Protein AF-A0A0F3IK31-F1 (afdb_monomer)

Organism: NCBI:txid1632867

Radius of gyration: 20.39 Å; Cα contacts (8 Å, |Δi|>4): 31; chains: 1; bounding box: 37×25×69 Å

pLDDT: mean 83.82, std 10.15, range [57.03, 96.56]

Solvent-accessible surface area (backbone atoms only — not comparable to full-atom values): 5374 Å² total; per-residue (Å²): 118,68,64,65,55,53,52,51,51,51,52,53,52,51,52,55,50,49,62,58,43,60,51,65,49,78,89,74,71,94,67,96,62,98,73,85,77,59,69,59,60,63,34,65,90,45,59,70,69,59,30,40,53,52,49,21,72,75,68,73,52,74,85,64,75,59,77,86,60,34,71,67,55,32,40,77,68,68,75,42,80,91,81,133

Foldseek 3Di:
DVVVVVVVVVVVVVVVVVVVVVLQDPPDDDDPDDDDDDSLPSVVVDDPVVSQVVNCVVPVDHPDDPPCCDPVVCVVVVVDDDDD

Sequence (84 aa):
MSDSLQYSQYRTRLKHIFQHLDHVLPGQGPILDFVHHNTLHGYQELPFEEALDTAQSLTGVSGYLPEQKNFASCFNNNALTRRI

InterPro domains:
  IPR018752 Probable inorganic carbon transp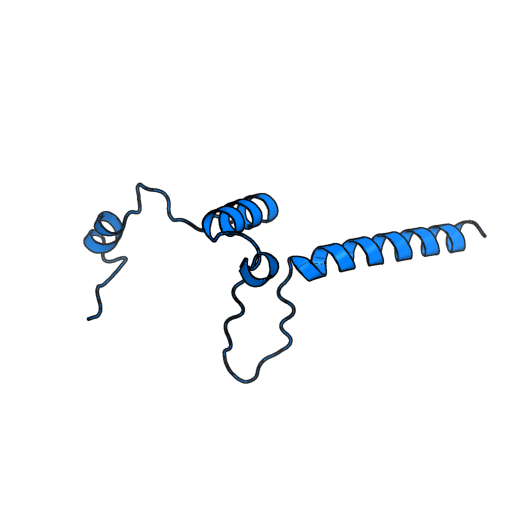orter subunit DabA [P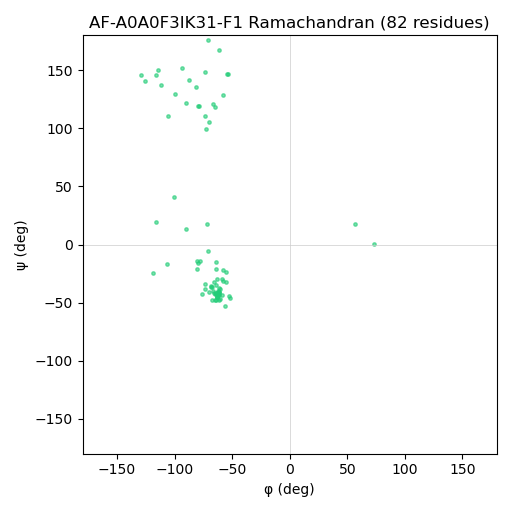F10070] (19-79)

Structure (mmCIF, N/CA/C/O backbone):
data_AF-A0A0F3IK31-F1
#
_entry.id   AF-A0A0F3IK31-F1
#
loop_
_atom_site.group_PDB
_atom_site.id
_atom_site.type_symbol
_atom_site.label_atom_id
_atom_site.label_alt_id
_atom_site.label_comp_id
_atom_site.label_asym_id
_atom_site.label_entity_id
_atom_site.label_seq_id
_atom_site.pdbx_PDB_ins_code
_atom_site.Cartn_x
_atom_site.Cartn_y
_atom_site.Cartn_z
_atom_site.occupancy
_atom_site.B_iso_or_equiv
_atom_site.auth_seq_id
_atom_site.auth_comp_id
_atom_site.auth_asym_id
_atom_site.auth_atom_id
_atom_site.pdbx_PDB_model_num
ATOM 1 N N . MET A 1 1 ? 13.600 -6.392 -40.405 1.00 57.03 1 MET A N 1
ATOM 2 C CA . MET A 1 1 ? 13.722 -5.002 -39.892 1.00 57.03 1 MET A CA 1
ATOM 3 C C . MET A 1 1 ? 12.487 -4.538 -39.116 1.00 57.03 1 MET A C 1
ATOM 5 O O . MET A 1 1 ? 12.653 -3.745 -38.200 1.00 57.03 1 MET A O 1
ATOM 9 N N . SER A 1 2 ? 11.284 -5.040 -39.433 1.00 65.69 2 SER A N 1
ATOM 10 C CA . SER A 1 2 ? 10.044 -4.821 -38.659 1.00 65.69 2 SER A CA 1
ATOM 11 C C . SER A 1 2 ? 10.177 -5.247 -37.189 1.00 65.69 2 SER A C 1
ATOM 13 O O . SER A 1 2 ? 10.002 -4.441 -36.278 1.00 65.69 2 SER A O 1
ATOM 15 N N . ASP A 1 3 ? 10.610 -6.487 -36.960 1.00 69.12 3 ASP A N 1
ATOM 16 C CA . ASP A 1 3 ? 10.540 -7.095 -35.627 1.00 69.12 3 ASP A CA 1
ATOM 17 C C . ASP A 1 3 ? 11.500 -6.440 -34.630 1.00 69.12 3 ASP A C 1
ATOM 19 O O . ASP A 1 3 ? 11.151 -6.22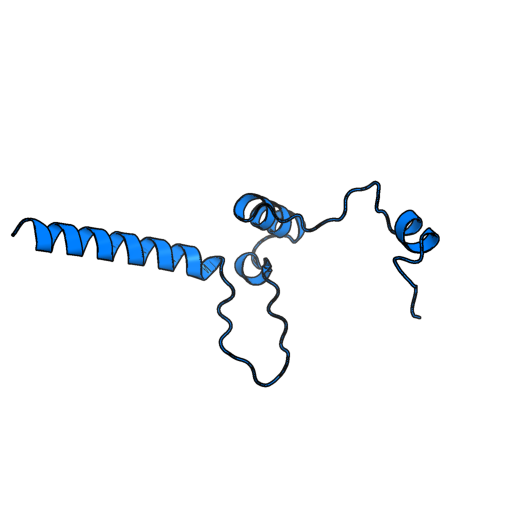2 -33.477 1.00 69.12 3 ASP A O 1
ATOM 23 N N . SER A 1 4 ? 12.690 -6.022 -35.072 1.00 71.94 4 SER A N 1
ATOM 24 C CA . SER A 1 4 ? 13.668 -5.317 -34.230 1.00 71.94 4 SER A CA 1
ATOM 25 C C . SER A 1 4 ? 13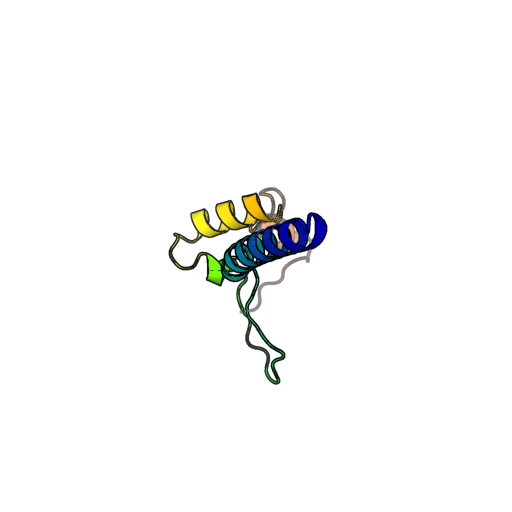.169 -3.956 -33.733 1.00 71.94 4 SER A C 1
ATOM 27 O O . SER A 1 4 ? 13.492 -3.553 -32.615 1.00 71.94 4 SER A O 1
ATOM 29 N N . LEU A 1 5 ? 12.379 -3.248 -34.549 1.00 73.75 5 LEU A N 1
ATOM 30 C CA . LEU A 1 5 ? 11.760 -1.982 -34.153 1.00 73.75 5 LEU A CA 1
ATOM 31 C C . LEU A 1 5 ? 10.611 -2.233 -33.169 1.00 73.75 5 LEU A C 1
ATOM 33 O O . LEU A 1 5 ? 10.458 -1.517 -32.185 1.00 73.75 5 LEU A O 1
ATOM 37 N N . GLN A 1 6 ? 9.854 -3.304 -33.389 1.00 79.62 6 GLN A N 1
ATOM 38 C CA . GLN A 1 6 ? 8.788 -3.722 -32.490 1.00 79.62 6 GLN A CA 1
ATOM 39 C C . GLN A 1 6 ? 9.342 -4.151 -31.115 1.00 79.62 6 GLN A C 1
ATOM 41 O O . GLN A 1 6 ? 8.837 -3.726 -30.075 1.00 79.62 6 GLN A O 1
ATOM 46 N N . TYR A 1 7 ? 10.447 -4.906 -31.081 1.00 86.88 7 TYR A N 1
ATOM 47 C CA . TYR A 1 7 ? 11.139 -5.276 -29.841 1.00 86.88 7 TYR A CA 1
ATOM 48 C C . TYR A 1 7 ? 11.673 -4.062 -29.076 1.00 86.88 7 TYR A C 1
ATOM 50 O O . TYR A 1 7 ? 11.579 -4.024 -27.845 1.00 86.88 7 TYR A O 1
ATOM 58 N N . SER A 1 8 ? 12.215 -3.056 -29.771 1.00 88.12 8 SER A N 1
ATOM 59 C CA . SER A 1 8 ? 12.705 -1.844 -29.107 1.00 88.12 8 SER A CA 1
ATOM 60 C C . SER A 1 8 ? 11.559 -1.044 -28.479 1.00 88.12 8 SER A C 1
ATOM 62 O O . SER A 1 8 ? 11.682 -0.599 -27.337 1.00 88.12 8 SER A O 1
ATOM 64 N N . GLN A 1 9 ? 10.413 -0.954 -29.161 1.00 90.94 9 GLN A N 1
ATOM 65 C CA . GLN A 1 9 ? 9.199 -0.321 -28.642 1.00 90.94 9 GLN A CA 1
ATOM 66 C C . GLN A 1 9 ? 8.657 -1.044 -27.403 1.00 90.94 9 GLN A C 1
ATOM 68 O O . GLN A 1 9 ? 8.366 -0.396 -26.394 1.00 90.94 9 GLN A O 1
ATOM 73 N N . TYR A 1 10 ? 8.588 -2.380 -27.425 1.00 93.94 10 TYR A N 1
ATOM 74 C CA . TYR A 1 10 ? 8.178 -3.154 -26.249 1.00 93.94 10 TYR A CA 1
ATOM 75 C C . TYR A 1 10 ? 9.126 -2.956 -25.070 1.00 93.94 10 TYR A C 1
ATOM 77 O O . TYR A 1 10 ? 8.672 -2.746 -23.945 1.00 93.94 10 TYR A O 1
ATOM 85 N N . ARG A 1 11 ? 10.440 -2.959 -25.314 1.00 93.31 11 ARG A N 1
ATOM 86 C CA . ARG A 1 11 ? 11.436 -2.745 -24.260 1.00 93.31 11 ARG A CA 1
ATOM 87 C C . ARG A 1 11 ? 11.298 -1.365 -23.619 1.00 93.31 11 ARG A C 1
ATOM 89 O O . ARG A 1 11 ? 11.394 -1.255 -22.400 1.00 93.31 11 ARG A O 1
ATOM 96 N N . THR A 1 12 ? 11.048 -0.327 -24.415 1.00 95.00 12 THR A N 1
ATOM 97 C CA . THR A 1 12 ? 10.785 1.028 -23.907 1.00 95.00 12 THR A CA 1
ATOM 98 C C . THR A 1 12 ? 9.519 1.068 -23.055 1.00 95.00 12 THR A C 1
ATOM 100 O O . THR A 1 12 ? 9.546 1.604 -21.949 1.00 95.00 12 THR A O 1
ATOM 103 N N . ARG A 1 13 ? 8.432 0.432 -23.510 1.00 95.19 13 ARG A N 1
ATOM 104 C CA . ARG A 1 13 ? 7.176 0.365 -22.750 1.00 95.19 13 ARG A CA 1
ATOM 105 C C . ARG A 1 13 ? 7.340 -0.367 -21.417 1.00 95.19 13 ARG A C 1
ATOM 107 O O . ARG A 1 13 ? 6.857 0.122 -20.403 1.00 95.19 13 ARG A O 1
ATOM 114 N N . LEU A 1 14 ? 8.047 -1.498 -21.401 1.00 94.50 14 LEU A N 1
ATOM 115 C CA . LEU A 1 14 ? 8.314 -2.249 -20.170 1.00 94.50 14 LEU A CA 1
ATOM 116 C C . LEU A 1 14 ? 9.136 -1.434 -19.171 1.00 94.50 14 LEU A C 1
ATOM 118 O O . LEU A 1 14 ? 8.793 -1.405 -17.996 1.00 94.50 14 LEU A O 1
ATOM 122 N N . LYS A 1 15 ? 10.176 -0.723 -19.624 1.00 92.88 15 LYS A N 1
ATOM 123 C CA . LYS A 1 15 ? 10.961 0.161 -18.747 1.00 92.88 15 LYS A CA 1
ATOM 124 C C . LYS A 1 15 ? 10.102 1.239 -18.091 1.00 92.88 15 LYS A C 1
ATOM 126 O O . LYS A 1 15 ? 10.238 1.460 -16.895 1.00 92.88 15 LYS A O 1
ATOM 131 N N . HIS A 1 16 ? 9.210 1.865 -18.856 1.00 92.06 16 HIS A N 1
ATOM 132 C CA . HIS A 1 16 ? 8.306 2.885 -18.328 1.00 92.06 16 HIS A CA 1
ATOM 133 C C . HIS A 1 16 ? 7.334 2.307 -17.287 1.00 92.06 16 HIS A C 1
ATOM 135 O O . HIS A 1 16 ? 7.107 2.910 -16.243 1.00 92.06 16 HIS A O 1
ATOM 141 N N . ILE A 1 17 ? 6.791 1.112 -17.545 1.00 92.00 17 ILE A N 1
ATOM 142 C CA . ILE A 1 17 ? 5.933 0.407 -16.582 1.00 92.00 17 ILE A CA 1
ATOM 143 C C . ILE A 1 17 ? 6.710 0.095 -15.300 1.00 92.00 17 ILE A C 1
ATOM 145 O O . ILE A 1 17 ? 6.220 0.395 -14.218 1.00 92.00 17 ILE A O 1
ATOM 149 N N . PHE A 1 18 ? 7.923 -0.453 -15.406 1.00 88.75 18 PHE A N 1
ATOM 150 C CA . PHE A 1 18 ? 8.737 -0.766 -14.230 1.00 88.75 18 PHE A CA 1
ATOM 151 C C . PHE A 1 18 ? 9.091 0.475 -13.411 1.00 88.75 18 PHE A C 1
ATOM 153 O O . PHE A 1 18 ? 8.985 0.424 -12.195 1.00 88.75 18 PHE A O 1
ATOM 160 N N . GLN A 1 19 ? 9.428 1.598 -14.050 1.00 86.44 19 GLN A N 1
ATOM 161 C CA . GLN A 1 19 ? 9.674 2.861 -13.342 1.00 86.44 19 GLN A CA 1
ATOM 162 C C . GLN A 1 19 ? 8.447 3.344 -12.564 1.00 86.44 19 GLN A C 1
ATOM 164 O O . GLN A 1 19 ? 8.584 3.854 -11.459 1.00 86.44 19 GLN A O 1
ATOM 169 N N . HIS A 1 20 ? 7.243 3.179 -13.113 1.00 84.44 20 HIS A N 1
ATOM 170 C CA . HIS A 1 20 ? 6.024 3.530 -12.391 1.00 84.44 20 HIS A CA 1
ATOM 171 C C . HIS A 1 20 ? 5.748 2.561 -11.233 1.00 84.44 20 HIS A C 1
ATOM 173 O O . HIS A 1 20 ? 5.386 2.994 -10.143 1.00 84.44 20 HIS A O 1
ATOM 179 N N . LEU A 1 21 ? 5.975 1.262 -11.457 1.00 83.19 21 LEU A N 1
ATOM 180 C CA . LEU A 1 21 ? 5.793 0.227 -10.442 1.00 83.19 21 LEU A CA 1
ATOM 181 C C . LEU A 1 21 ? 6.767 0.355 -9.264 1.00 83.19 21 LEU A C 1
ATOM 183 O O . LEU A 1 21 ? 6.382 0.048 -8.145 1.00 83.19 21 LEU A O 1
ATOM 187 N N . ASP A 1 22 ? 7.988 0.837 -9.487 1.00 79.56 22 ASP A N 1
ATOM 188 C CA . ASP A 1 22 ? 9.005 1.019 -8.438 1.00 79.56 22 ASP A CA 1
ATOM 189 C C . ASP A 1 22 ? 8.548 1.965 -7.312 1.00 79.56 22 ASP A C 1
ATOM 191 O O . ASP A 1 22 ? 8.913 1.794 -6.156 1.00 79.56 22 ASP A O 1
ATOM 195 N N . HIS A 1 23 ? 7.678 2.928 -7.630 1.00 75.12 23 HIS A N 1
ATOM 196 C CA . HIS A 1 23 ? 7.133 3.870 -6.648 1.00 75.12 23 HIS A CA 1
ATOM 197 C C . HIS A 1 23 ? 5.984 3.282 -5.813 1.00 75.12 23 HIS A C 1
ATOM 199 O O . HIS A 1 23 ? 5.609 3.865 -4.799 1.00 75.12 23 HIS A O 1
ATOM 205 N N . VAL A 1 24 ? 5.394 2.161 -6.243 1.00 70.19 24 VAL A N 1
ATOM 206 C CA . VAL A 1 24 ? 4.189 1.575 -5.625 1.00 70.19 24 VAL A CA 1
ATOM 207 C C . VAL A 1 24 ? 4.420 0.174 -5.066 1.00 70.19 24 VAL A C 1
ATOM 209 O O . VAL A 1 24 ? 3.699 -0.255 -4.168 1.00 70.19 24 VAL A O 1
ATOM 212 N N . LEU A 1 25 ? 5.406 -0.559 -5.587 1.00 73.00 25 LEU A N 1
ATOM 213 C CA . LEU A 1 25 ? 5.770 -1.877 -5.091 1.00 73.00 25 LEU A CA 1
ATOM 214 C C . LEU A 1 25 ? 6.793 -1.749 -3.957 1.00 73.00 25 LEU A C 1
ATOM 216 O O . LEU A 1 25 ? 7.703 -0.926 -4.033 1.00 73.00 25 LEU A O 1
ATOM 220 N N . PRO A 1 26 ? 6.696 -2.585 -2.911 1.00 65.56 26 PRO A N 1
ATOM 221 C CA . PRO A 1 26 ? 7.705 -2.605 -1.865 1.00 65.56 26 PRO A CA 1
ATOM 222 C C . PRO A 1 26 ? 9.045 -3.071 -2.450 1.00 65.56 26 PRO A C 1
ATOM 224 O O . PRO A 1 26 ? 9.173 -4.209 -2.898 1.00 65.56 26 PRO A O 1
ATOM 227 N N . GLY A 1 27 ? 10.062 -2.210 -2.402 1.00 68.62 27 GLY A N 1
ATOM 228 C CA . GLY A 1 27 ? 11.422 -2.502 -2.873 1.00 68.62 27 GLY A CA 1
ATOM 229 C C . GLY A 1 27 ? 12.219 -3.470 -1.988 1.00 68.62 27 GLY A C 1
ATOM 230 O O . GLY A 1 27 ? 13.448 -3.493 -2.059 1.00 68.62 27 GLY A O 1
ATOM 231 N N . GLN A 1 28 ? 11.563 -4.243 -1.113 1.00 68.88 28 GLN A N 1
ATOM 232 C CA . GLN A 1 28 ? 12.263 -5.073 -0.136 1.00 68.88 28 GLN A CA 1
ATOM 233 C C . GLN A 1 28 ? 12.802 -6.355 -0.769 1.00 68.88 28 GLN A C 1
ATOM 235 O O . GLN A 1 28 ? 12.049 -7.204 -1.247 1.00 68.88 28 GLN A O 1
ATOM 240 N N . GLY A 1 29 ? 14.125 -6.514 -0.722 1.00 69.00 29 GLY A N 1
ATOM 241 C CA . GLY A 1 29 ? 14.771 -7.804 -0.938 1.00 69.00 29 GLY A CA 1
ATOM 242 C C . GLY A 1 29 ? 14.533 -8.775 0.231 1.00 69.00 29 GLY A C 1
ATOM 243 O O . GLY A 1 29 ? 13.952 -8.394 1.249 1.00 69.00 29 GLY A O 1
ATOM 244 N N . PRO A 1 30 ? 15.000 -10.031 0.120 1.00 64.94 30 PRO A N 1
ATOM 245 C CA . PRO A 1 30 ? 14.902 -11.007 1.203 1.00 64.94 30 PRO A CA 1
ATOM 246 C C . PRO A 1 30 ? 15.600 -10.486 2.467 1.00 64.94 30 PRO A C 1
ATOM 248 O O . PRO A 1 30 ? 16.761 -10.084 2.404 1.00 64.94 30 PRO A O 1
ATOM 251 N N . ILE A 1 31 ? 14.910 -10.509 3.608 1.00 71.25 31 ILE A N 1
ATOM 252 C CA . ILE A 1 31 ? 15.432 -10.019 4.890 1.00 71.25 31 ILE A CA 1
ATOM 253 C C . ILE A 1 31 ? 15.629 -11.196 5.846 1.00 71.25 31 ILE A C 1
ATOM 255 O O . ILE A 1 31 ? 14.769 -12.071 5.935 1.00 71.25 31 ILE A O 1
ATOM 259 N N . LEU A 1 32 ? 16.753 -11.196 6.567 1.00 70.00 32 LEU A N 1
ATOM 260 C CA . LEU A 1 32 ? 17.035 -12.144 7.654 1.00 70.00 32 LEU A CA 1
ATOM 261 C C . LEU A 1 32 ? 16.224 -11.834 8.923 1.00 70.00 32 LEU A C 1
ATOM 263 O O . LEU A 1 32 ? 15.797 -12.760 9.605 1.00 70.00 32 LEU A O 1
ATOM 267 N N . ASP A 1 33 ? 15.969 -10.550 9.187 1.00 69.94 33 ASP A N 1
ATOM 268 C CA . ASP A 1 33 ? 15.204 -10.054 10.334 1.00 69.94 33 ASP A CA 1
ATOM 269 C C . ASP A 1 33 ? 13.919 -9.358 9.867 1.00 69.94 33 ASP A C 1
ATOM 271 O O . ASP A 1 33 ? 13.888 -8.720 8.813 1.00 69.94 33 ASP A O 1
ATOM 275 N N . PHE A 1 34 ? 12.833 -9.457 10.640 1.00 65.50 34 PHE A N 1
ATOM 276 C CA . PHE A 1 34 ? 11.552 -8.870 10.243 1.00 65.50 34 PHE A CA 1
ATOM 277 C C . PHE A 1 34 ? 11.579 -7.341 10.369 1.00 65.50 34 PHE A C 1
ATOM 279 O O . PHE A 1 34 ? 11.374 -6.782 11.446 1.00 65.50 34 PHE A O 1
ATOM 286 N N . VAL A 1 35 ? 11.791 -6.660 9.244 1.00 66.00 35 VAL A N 1
ATOM 287 C CA . VAL A 1 35 ? 11.594 -5.214 9.105 1.00 66.00 35 VAL A CA 1
ATOM 288 C C . VAL A 1 35 ? 10.319 -5.000 8.301 1.00 66.00 35 VAL A C 1
ATOM 290 O O . VAL A 1 35 ? 10.287 -5.296 7.109 1.00 66.00 35 VAL A O 1
ATOM 293 N N . HIS A 1 36 ? 9.261 -4.494 8.936 1.00 69.31 36 HIS A N 1
ATOM 294 C CA . HIS A 1 36 ? 8.007 -4.216 8.239 1.00 69.31 36 HIS A CA 1
ATOM 295 C C . HIS A 1 36 ? 8.188 -3.026 7.288 1.00 69.31 36 HIS A C 1
ATOM 297 O O . HIS A 1 36 ? 8.238 -1.879 7.734 1.00 69.31 36 HIS A O 1
ATOM 303 N N . HIS A 1 37 ? 8.264 -3.269 5.978 1.00 66.56 37 HIS A N 1
ATOM 304 C CA . HIS A 1 37 ? 7.950 -2.212 5.023 1.00 66.56 37 HIS A CA 1
ATOM 305 C C . HIS A 1 37 ? 6.445 -2.004 5.005 1.00 66.56 37 HIS A C 1
ATOM 307 O O . HIS A 1 37 ? 5.680 -2.853 4.548 1.00 66.56 37 HIS A O 1
ATOM 313 N N . ASN A 1 38 ? 6.034 -0.850 5.519 1.00 74.69 38 ASN A N 1
ATOM 314 C CA . ASN A 1 38 ? 4.684 -0.369 5.323 1.00 74.69 38 ASN A CA 1
ATOM 315 C C . ASN A 1 38 ? 4.515 -0.052 3.833 1.00 74.69 38 ASN A C 1
ATOM 317 O O . ASN A 1 38 ? 5.241 0.780 3.294 1.00 74.69 38 ASN A O 1
ATOM 321 N N . THR A 1 39 ? 3.557 -0.696 3.172 1.00 76.94 39 THR A N 1
ATOM 322 C CA . THR A 1 39 ? 3.244 -0.473 1.753 1.00 76.94 39 THR A CA 1
ATOM 323 C C . THR A 1 39 ? 2.935 0.998 1.442 1.00 76.94 39 THR A C 1
ATOM 325 O O . THR A 1 39 ? 3.156 1.444 0.322 1.00 76.94 39 THR A O 1
ATOM 328 N N . LEU A 1 40 ? 2.504 1.789 2.434 1.00 86.88 40 LEU A N 1
ATOM 329 C CA . LEU A 1 40 ? 2.304 3.235 2.287 1.00 86.88 40 LEU A CA 1
ATOM 330 C C . LEU A 1 40 ? 3.601 4.047 2.169 1.00 86.88 40 LEU A C 1
ATOM 332 O O . LEU A 1 40 ? 3.532 5.246 1.927 1.00 86.88 40 LEU A O 1
ATOM 336 N N . HIS A 1 41 ? 4.779 3.435 2.311 1.00 84.38 41 HIS A N 1
ATOM 337 C CA . HIS A 1 41 ? 6.059 4.140 2.201 1.00 84.38 41 HIS A CA 1
ATOM 338 C C . HIS A 1 41 ? 6.237 4.833 0.836 1.00 84.38 41 HIS A C 1
ATOM 340 O O . HIS A 1 41 ? 6.835 5.902 0.768 1.00 84.38 41 HIS A O 1
ATOM 346 N N . GLY A 1 42 ? 5.673 4.285 -0.248 1.00 83.69 42 GLY A N 1
ATOM 347 C CA . GLY A 1 42 ? 5.651 4.946 -1.565 1.00 83.69 42 GLY A CA 1
ATOM 348 C C . GLY A 1 42 ? 4.848 6.257 -1.601 1.00 83.69 42 GLY A C 1
ATOM 349 O O . GLY A 1 42 ? 5.008 7.061 -2.514 1.00 83.69 42 GLY A O 1
ATOM 350 N N . TYR A 1 43 ? 4.022 6.497 -0.581 1.00 89.00 43 TYR A N 1
ATOM 351 C CA . TYR A 1 43 ? 3.175 7.677 -0.401 1.00 89.00 43 TYR A CA 1
ATOM 352 C C . TYR A 1 43 ? 3.564 8.490 0.839 1.00 89.00 43 TYR A C 1
ATOM 354 O O . TYR A 1 43 ? 2.760 9.278 1.324 1.00 89.00 43 TYR A O 1
ATOM 362 N N . GLN A 1 44 ? 4.781 8.312 1.367 1.00 89.44 44 GLN A N 1
ATOM 363 C CA . GLN A 1 44 ? 5.233 8.963 2.607 1.00 89.44 44 GLN A CA 1
ATOM 364 C C . GLN A 1 44 ? 5.172 10.502 2.572 1.00 89.44 44 GLN A C 1
ATOM 366 O O . GLN A 1 44 ? 5.135 11.140 3.619 1.00 89.44 44 GLN A O 1
ATOM 371 N N . GLU A 1 45 ? 5.179 11.089 1.374 1.00 92.25 45 GLU A N 1
ATOM 372 C CA . GLU A 1 45 ? 5.106 12.537 1.162 1.00 92.25 45 GLU A CA 1
ATOM 373 C C . GLU A 1 45 ? 3.675 13.086 1.324 1.00 92.25 45 GLU A C 1
ATOM 375 O O . GLU A 1 45 ? 3.483 14.298 1.406 1.00 92.25 45 GLU A O 1
ATOM 380 N N . LEU A 1 46 ? 2.663 12.212 1.342 1.00 95.00 46 LEU A N 1
ATOM 381 C CA . LEU A 1 46 ? 1.260 12.584 1.497 1.00 95.00 46 LEU A CA 1
ATOM 382 C C . LEU A 1 46 ? 0.828 12.515 2.971 1.00 95.00 46 LEU A C 1
ATOM 384 O O . LEU A 1 46 ? 1.336 11.688 3.736 1.00 95.00 46 LEU A O 1
ATOM 388 N N . PRO A 1 47 ? -0.169 13.318 3.384 1.00 96.56 47 PRO A N 1
ATOM 389 C CA . PRO A 1 47 ? -0.884 13.088 4.634 1.00 96.56 47 PRO A CA 1
ATOM 390 C C . PRO A 1 47 ? -1.447 11.662 4.701 1.00 96.56 47 PRO A C 1
ATOM 392 O O . PRO A 1 47 ? -1.859 11.101 3.689 1.00 96.56 47 PRO A O 1
ATOM 395 N N . PHE A 1 48 ? -1.507 11.081 5.902 1.00 92.25 48 PHE A N 1
ATOM 396 C CA . PHE A 1 48 ? -1.874 9.671 6.099 1.00 92.25 48 PHE A CA 1
ATOM 397 C C . PHE A 1 48 ? -3.203 9.269 5.433 1.00 92.25 48 PHE A C 1
ATOM 399 O O . PHE A 1 48 ? -3.265 8.234 4.773 1.00 92.25 48 PHE A O 1
ATOM 406 N N . GLU A 1 49 ? -4.240 10.101 5.559 1.00 94.56 49 GLU A N 1
ATOM 407 C CA . GLU A 1 49 ? -5.548 9.847 4.936 1.00 94.56 49 GLU A CA 1
ATOM 408 C C . GLU A 1 49 ? -5.462 9.857 3.401 1.00 94.56 49 GLU A C 1
ATOM 410 O O . GLU A 1 49 ? -5.979 8.963 2.737 1.00 94.56 49 GLU A O 1
ATOM 415 N N . GLU A 1 50 ? -4.727 10.812 2.826 1.00 95.62 50 GLU A N 1
ATOM 416 C CA . GLU A 1 50 ? -4.533 10.905 1.374 1.00 95.62 50 GLU A CA 1
ATOM 417 C C . GLU A 1 50 ? -3.696 9.735 0.837 1.00 95.62 50 GLU A C 1
ATOM 419 O O . GLU A 1 50 ? -3.965 9.209 -0.248 1.00 95.62 50 GLU A O 1
ATOM 424 N N . ALA A 1 51 ? -2.699 9.287 1.604 1.00 93.88 51 ALA A N 1
ATOM 425 C CA . ALA A 1 51 ? -1.918 8.096 1.291 1.00 93.88 51 ALA A CA 1
ATOM 426 C C . ALA A 1 51 ? -2.800 6.836 1.260 1.00 93.88 51 ALA A C 1
ATOM 428 O O . ALA A 1 51 ? -2.663 6.012 0.353 1.00 93.88 51 ALA A O 1
ATOM 429 N N . LEU A 1 52 ? -3.728 6.699 2.214 1.00 93.50 52 LEU A N 1
ATOM 430 C CA . LEU A 1 52 ? -4.690 5.597 2.259 1.00 93.50 52 LEU A CA 1
ATOM 431 C C . LEU A 1 52 ? -5.647 5.613 1.067 1.00 93.50 52 LEU A C 1
ATOM 433 O O . LEU A 1 52 ? -5.803 4.584 0.407 1.00 93.50 52 LEU A O 1
ATOM 437 N N . ASP A 1 53 ? -6.233 6.768 0.753 1.00 94.25 53 ASP A N 1
ATOM 438 C CA . ASP A 1 53 ? -7.139 6.921 -0.388 1.00 94.25 53 ASP A CA 1
ATOM 439 C C . ASP A 1 53 ? -6.434 6.612 -1.712 1.00 94.25 53 ASP A C 1
ATOM 441 O O . ASP A 1 53 ? -6.980 5.922 -2.582 1.00 94.25 53 ASP A O 1
ATOM 445 N N . THR A 1 54 ? -5.186 7.064 -1.854 1.00 93.44 54 THR A N 1
ATOM 446 C CA . THR A 1 54 ? -4.364 6.800 -3.041 1.00 93.44 54 THR A CA 1
ATOM 447 C C . THR A 1 54 ? -4.054 5.309 -3.175 1.00 93.44 54 THR A C 1
ATOM 449 O O . THR A 1 54 ? -4.261 4.723 -4.242 1.00 93.44 54 THR A O 1
ATOM 452 N N . ALA A 1 55 ? -3.615 4.663 -2.091 1.00 92.38 55 ALA A N 1
ATOM 453 C CA . ALA A 1 55 ? -3.317 3.234 -2.080 1.00 92.38 55 ALA A CA 1
ATOM 454 C C . ALA A 1 55 ? -4.568 2.380 -2.346 1.00 92.38 55 ALA A C 1
ATOM 456 O O . ALA A 1 55 ? -4.508 1.423 -3.124 1.00 92.38 55 ALA A O 1
ATOM 457 N N . GLN A 1 56 ? -5.714 2.734 -1.760 1.00 94.00 56 GLN A N 1
ATOM 458 C CA . GLN A 1 56 ? -6.984 2.051 -1.999 1.00 94.00 56 GLN A CA 1
ATOM 459 C C . GLN A 1 56 ? -7.456 2.233 -3.444 1.00 94.00 56 GLN A C 1
ATOM 461 O O . GLN A 1 56 ? -7.895 1.265 -4.062 1.00 94.00 56 GLN A O 1
ATOM 466 N N . SER A 1 57 ? -7.326 3.434 -4.012 1.00 93.62 57 SER A N 1
ATOM 467 C CA . SER A 1 57 ? -7.686 3.703 -5.411 1.00 93.62 57 SER A CA 1
ATOM 468 C C . SER A 1 57 ? -6.849 2.876 -6.388 1.00 93.62 57 SER A C 1
ATOM 470 O O . SER A 1 57 ? -7.366 2.395 -7.395 1.00 93.62 57 SER A O 1
ATOM 472 N N . LEU A 1 58 ? -5.564 2.678 -6.080 1.00 90.62 58 LEU A N 1
ATOM 473 C CA . LEU A 1 58 ? -4.659 1.888 -6.910 1.00 90.62 58 LEU A CA 1
ATOM 474 C C . LEU A 1 58 ? -4.887 0.375 -6.768 1.00 90.62 58 LEU A C 1
ATOM 476 O O . LEU A 1 58 ? -4.830 -0.353 -7.756 1.00 90.62 58 LEU A O 1
ATOM 480 N 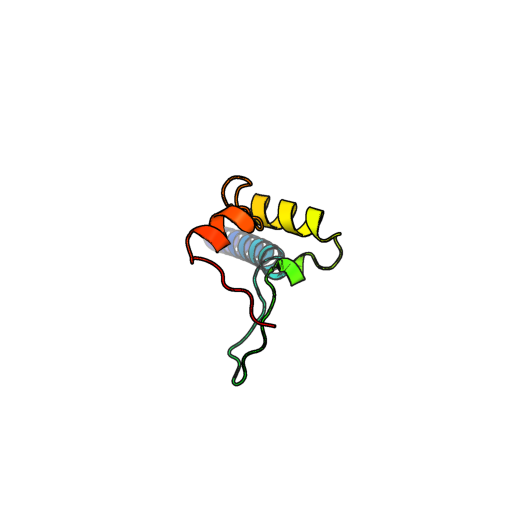N . THR A 1 59 ? -5.091 -0.109 -5.541 1.00 88.62 59 THR A N 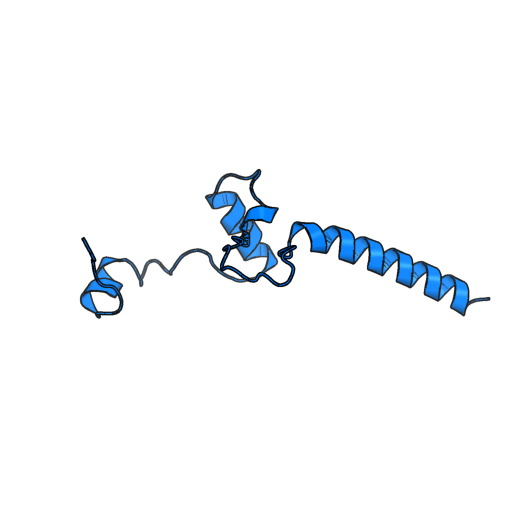1
ATOM 481 C CA . THR A 1 59 ? -5.033 -1.550 -5.224 1.00 88.62 59 THR A CA 1
ATOM 482 C C . THR A 1 59 ? -6.397 -2.191 -4.973 1.00 88.62 59 THR A C 1
ATOM 484 O O . THR A 1 59 ? -6.511 -3.415 -4.980 1.00 88.62 59 THR A O 1
ATOM 487 N N . GLY A 1 60 ? -7.432 -1.389 -4.719 1.00 91.00 60 GLY A N 1
ATOM 488 C CA . GLY A 1 60 ? -8.742 -1.839 -4.246 1.00 91.00 60 GLY A CA 1
ATOM 489 C C . GLY A 1 60 ? -8.768 -2.282 -2.777 1.00 91.00 60 GLY A C 1
ATOM 490 O O . GLY A 1 60 ? -9.820 -2.690 -2.286 1.00 91.00 60 GLY A O 1
ATOM 491 N N . VAL A 1 61 ? -7.640 -2.218 -2.061 1.00 90.12 61 VAL A N 1
ATOM 492 C CA . VAL A 1 61 ? -7.536 -2.642 -0.659 1.00 90.12 61 VAL A CA 1
ATOM 493 C C . VAL A 1 61 ? -7.843 -1.463 0.256 1.00 90.12 61 VAL A C 1
ATOM 495 O O . VAL A 1 61 ? -7.169 -0.441 0.194 1.00 90.12 61 VAL A O 1
ATOM 498 N N . SER A 1 62 ? -8.851 -1.599 1.121 1.00 89.44 62 SER A N 1
ATOM 499 C CA . SER A 1 62 ? -9.196 -0.536 2.070 1.00 89.44 62 SER A CA 1
ATOM 500 C C . SER A 1 62 ? -8.298 -0.550 3.304 1.00 89.44 62 SER A C 1
ATOM 502 O O . SER A 1 62 ? -8.045 -1.610 3.880 1.00 89.44 62 SER A O 1
ATOM 504 N N . GLY A 1 63 ? -7.841 0.635 3.716 1.00 87.75 63 GLY A N 1
ATOM 505 C CA . GLY A 1 63 ? -7.039 0.822 4.929 1.00 87.75 63 GLY A CA 1
ATOM 506 C C . GLY A 1 63 ? -7.844 0.877 6.225 1.00 87.75 63 GLY A C 1
ATOM 507 O O . GLY A 1 63 ? -7.273 0.737 7.305 1.00 87.75 63 GLY A O 1
ATOM 508 N N . TYR A 1 64 ? -9.164 1.038 6.127 1.00 87.50 64 TYR A N 1
ATOM 509 C CA . TYR A 1 64 ? -10.065 1.083 7.270 1.00 87.50 64 TYR A CA 1
ATOM 510 C C . TYR A 1 64 ? -11.010 -0.111 7.281 1.00 87.50 64 TYR A C 1
ATOM 512 O O . TYR A 1 64 ? -11.416 -0.648 6.250 1.00 87.50 64 TYR A O 1
ATOM 520 N N . LEU A 1 65 ? -11.406 -0.517 8.485 1.00 87.25 65 LEU A N 1
ATOM 521 C CA . LEU A 1 65 ? -12.554 -1.397 8.635 1.00 87.25 65 LEU A CA 1
ATOM 522 C C . LEU A 1 65 ? -13.844 -0.604 8.371 1.00 87.25 65 LEU A C 1
ATOM 524 O O . LEU A 1 65 ? -13.909 0.576 8.716 1.00 87.25 65 LEU A O 1
ATOM 528 N N . PRO A 1 66 ? -14.894 -1.247 7.829 1.00 87.50 66 PRO A N 1
ATOM 529 C CA . PRO A 1 66 ? -16.212 -0.631 7.745 1.00 87.50 66 PRO A CA 1
ATOM 530 C C . PRO A 1 66 ? -16.681 -0.153 9.120 1.00 87.50 66 PRO A C 1
ATOM 532 O O . PRO A 1 66 ? -16.430 -0.821 10.124 1.00 87.50 66 PRO A O 1
ATOM 535 N N . GLU A 1 67 ? -17.427 0.949 9.164 1.00 85.12 67 GLU A N 1
ATOM 536 C CA . GLU A 1 67 ? -17.900 1.563 10.413 1.00 85.12 67 GLU A CA 1
ATOM 537 C C . GLU A 1 67 ? -18.694 0.584 11.302 1.00 85.12 67 GLU A C 1
ATOM 539 O O . GLU A 1 67 ? -18.598 0.602 12.530 1.00 85.12 67 GLU A O 1
ATOM 544 N N . GLN A 1 68 ? -19.412 -0.361 10.688 1.00 86.62 68 GLN A N 1
ATOM 545 C CA . GLN A 1 68 ? -20.162 -1.412 11.386 1.00 86.62 68 GLN A CA 1
ATOM 546 C C . GLN A 1 68 ? -19.251 -2.371 12.179 1.00 86.62 68 GLN A C 1
ATOM 548 O O . GLN A 1 68 ? -19.698 -3.031 13.119 1.00 86.62 68 GLN A O 1
ATOM 553 N N . LYS A 1 69 ? -17.963 -2.441 11.822 1.00 87.94 69 LYS A N 1
ATOM 554 C CA . LYS A 1 69 ? -16.904 -3.187 12.516 1.00 87.94 69 LYS A CA 1
ATOM 555 C C . LYS A 1 69 ? -16.044 -2.269 13.389 1.00 87.94 69 LYS A C 1
ATOM 557 O O . LYS A 1 69 ? -14.823 -2.410 13.447 1.00 87.94 69 LYS A O 1
ATOM 562 N N . ASN A 1 70 ? -16.684 -1.328 14.079 1.00 87.38 70 ASN A N 1
ATOM 563 C CA . ASN A 1 70 ? -16.007 -0.480 15.051 1.00 87.38 70 ASN A CA 1
ATOM 564 C C . ASN A 1 70 ? -15.396 -1.290 16.209 1.00 87.38 70 ASN A C 1
ATOM 566 O O . ASN A 1 70 ? -15.695 -2.470 16.425 1.00 87.38 70 ASN A O 1
ATOM 570 N N . PHE A 1 71 ? -14.546 -0.621 16.989 1.00 85.81 71 PHE A N 1
ATOM 571 C CA . PHE A 1 71 ? -13.859 -1.231 18.123 1.00 85.81 71 PHE A CA 1
ATOM 572 C C . PHE A 1 71 ? -14.822 -1.938 19.088 1.00 85.81 71 PHE A C 1
ATOM 574 O O . PHE A 1 71 ? -14.565 -3.073 19.474 1.00 85.81 71 PHE A O 1
ATOM 581 N N . ALA A 1 72 ? -15.936 -1.295 19.454 1.00 87.62 72 ALA A N 1
ATOM 582 C CA . ALA A 1 72 ? -16.891 -1.841 20.417 1.00 87.62 72 ALA A CA 1
ATOM 583 C C . ALA A 1 72 ? -17.536 -3.143 19.914 1.00 87.62 72 ALA A C 1
ATOM 585 O O . ALA A 1 72 ? -17.594 -4.125 20.649 1.00 87.62 72 ALA A O 1
ATOM 586 N N . SER A 1 73 ? -17.961 -3.176 18.649 1.00 90.81 73 SER A N 1
ATOM 587 C CA . SER A 1 73 ? -18.519 -4.363 17.991 1.00 90.81 73 SER A CA 1
ATOM 588 C C . SER A 1 73 ? -17.509 -5.513 17.959 1.00 90.81 73 SER A C 1
A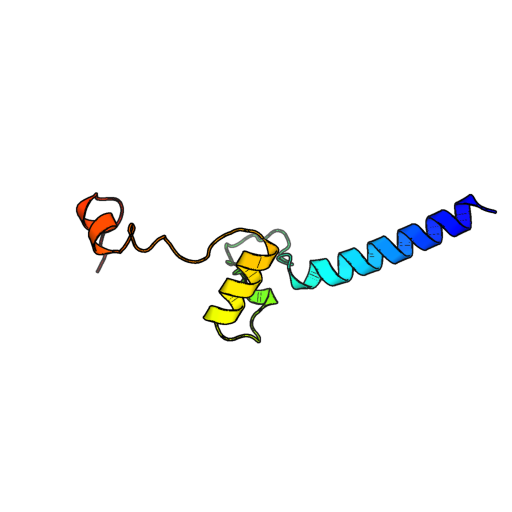TOM 590 O O . SER A 1 73 ? -17.822 -6.641 18.341 1.00 90.81 73 SER A O 1
ATOM 592 N N . CYS A 1 74 ? -16.265 -5.228 17.573 1.00 89.94 74 CYS A N 1
ATOM 593 C CA . CYS A 1 74 ? -15.204 -6.229 17.520 1.00 89.94 74 CYS A CA 1
ATOM 594 C C . CYS A 1 74 ? -14.788 -6.728 18.916 1.00 89.94 74 CYS A C 1
ATOM 596 O O . CYS A 1 74 ? -14.522 -7.917 19.083 1.00 89.94 74 CYS A O 1
ATOM 598 N N . PHE A 1 75 ? -14.768 -5.852 19.923 1.00 90.75 75 PHE A N 1
ATOM 599 C CA . PHE A 1 75 ? -14.459 -6.213 21.307 1.00 90.75 75 PHE A CA 1
ATOM 600 C C . PHE A 1 75 ? -15.550 -7.102 21.915 1.00 90.75 75 PHE A C 1
ATOM 602 O O . PHE A 1 75 ? -15.251 -8.164 22.453 1.00 90.75 75 PHE A O 1
ATOM 609 N N . ASN A 1 76 ? -16.823 -6.724 21.758 1.00 92.38 76 ASN A N 1
ATOM 610 C CA . ASN A 1 76 ? -17.959 -7.487 22.286 1.00 92.38 76 ASN A CA 1
ATOM 611 C C . ASN A 1 76 ? -18.080 -8.884 21.658 1.00 92.38 76 ASN A C 1
ATOM 613 O O . ASN A 1 76 ? -18.544 -9.815 22.309 1.00 92.38 76 ASN A O 1
ATOM 617 N N . ASN A 1 77 ? -17.636 -9.039 20.408 1.00 92.19 77 ASN A N 1
ATOM 618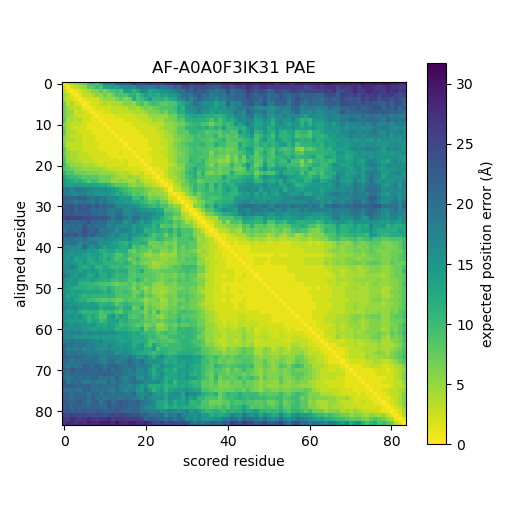 C CA . ASN A 1 77 ? -17.626 -10.319 19.701 1.00 92.19 77 ASN A CA 1
ATOM 619 C C . ASN A 1 77 ? -16.326 -11.124 19.902 1.00 92.19 77 ASN A C 1
ATOM 621 O O . ASN A 1 77 ? -16.085 -12.076 19.163 1.00 92.19 77 ASN A O 1
ATOM 625 N N . ASN A 1 78 ? -15.474 -10.754 20.868 1.00 90.56 78 ASN A N 1
ATOM 626 C CA . ASN A 1 78 ? -14.178 -11.389 21.155 1.00 90.56 78 ASN A CA 1
ATOM 627 C C . ASN A 1 78 ? -13.193 -11.425 19.965 1.00 90.56 78 ASN A C 1
ATOM 629 O O . ASN A 1 78 ? -12.221 -12.179 19.987 1.00 90.56 78 ASN A O 1
ATOM 633 N N . ALA A 1 79 ? -13.411 -10.603 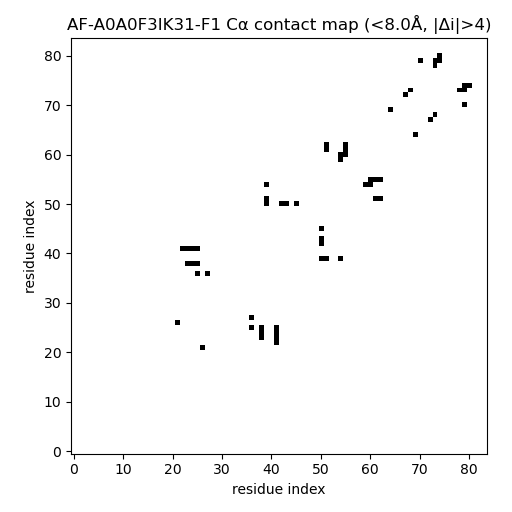18.933 1.00 87.94 79 ALA A N 1
ATOM 634 C CA . ALA A 1 79 ? -12.501 -10.466 17.795 1.00 87.94 79 ALA A CA 1
ATOM 635 C C . ALA A 1 79 ? -11.305 -9.549 18.115 1.00 87.94 79 ALA A C 1
ATOM 637 O O . ALA A 1 79 ? -10.271 -9.626 17.455 1.00 87.94 79 ALA A O 1
ATOM 638 N N . LEU A 1 80 ? -11.434 -8.688 19.129 1.00 88.06 80 LEU A N 1
ATOM 639 C CA . LEU A 1 80 ? -10.363 -7.851 19.669 1.00 88.06 80 LEU A CA 1
ATOM 640 C C . LEU A 1 80 ? -10.290 -7.999 21.188 1.00 88.06 80 LEU A C 1
ATOM 642 O O . LEU A 1 80 ? -11.309 -8.101 21.864 1.00 88.06 80 LEU A O 1
ATOM 646 N N . THR A 1 81 ? -9.078 -7.922 21.733 1.00 84.38 81 THR A N 1
ATOM 647 C CA . THR A 1 81 ? -8.827 -7.888 23.180 1.00 84.38 81 THR A CA 1
ATOM 648 C C . THR A 1 81 ? -7.984 -6.669 23.525 1.00 84.38 81 THR A C 1
ATOM 650 O O . THR A 1 81 ? -7.032 -6.363 22.807 1.00 84.38 81 THR A O 1
ATOM 653 N N . ARG A 1 82 ? -8.264 -6.002 24.647 1.00 81.56 82 ARG A N 1
ATOM 654 C CA . ARG A 1 82 ? -7.350 -4.994 25.200 1.00 81.56 82 ARG A CA 1
ATOM 655 C C . ARG A 1 82 ? -6.227 -5.709 25.943 1.00 81.56 82 ARG A C 1
ATOM 657 O O . ARG A 1 82 ? -6.496 -6.410 26.914 1.00 81.56 82 ARG A O 1
ATOM 664 N N . ARG A 1 83 ? -4.984 -5.518 25.503 1.00 76.69 83 ARG A N 1
ATOM 665 C CA . ARG A 1 83 ? -3.805 -5.754 26.343 1.00 76.69 83 ARG A CA 1
ATOM 666 C C . ARG A 1 83 ? -3.338 -4.398 26.866 1.00 76.69 83 ARG A C 1
ATOM 668 O O . ARG A 1 83 ? -3.283 -3.447 26.088 1.00 76.69 83 ARG A O 1
ATOM 675 N N . ILE A 1 84 ? -3.147 -4.324 28.182 1.00 61.16 84 ILE A N 1
ATOM 676 C CA . ILE A 1 84 ? -2.625 -3.156 28.906 1.00 61.16 84 ILE A CA 1
ATOM 677 C C . ILE A 1 84 ? -1.105 -3.165 28.806 1.00 61.16 84 ILE A C 1
ATOM 679 O O . ILE A 1 84 ? -0.550 -4.288 28.867 1.00 61.16 84 ILE A O 1
#

Secondary structure (DSSP, 8-state):
-HHHHHHHHHHHHHHHHHHHHHTTS------SS-----GGGGGTTS-HHHHHHHHHHHH---SS--GGG-HHHHHHTTS-----

Mean predicted aligned error: 10.33 Å